Protein AF-A0A916GV58-F1 (afdb_monomer)

Solvent-accessible surface area (backbone atoms only — not comparable to full-atom values): 5593 Å² total; per-residue (Å²): 120,78,30,67,88,80,50,88,90,84,87,87,88,76,50,69,95,82,49,96,64,56,24,68,26,76,41,70,39,51,45,80,66,46,75,39,77,29,75,22,64,77,94,50,91,57,19,44,56,54,9,44,51,50,26,52,49,54,53,51,54,52,53,63,63,56,74,82,64,75,85,90,48,58,40,87,86,77,72,37,42,59,72,56,52,69,76,73,112

Nearest PDB structures (foldseek):
  8rdj-assembly1_H  TM=2.797E-01  e=9.148E+00  Sinapis alba

Foldseek 3Di:
DAQLPPDDDDDDDDCDDPDPDFLKDWDADRGVPDIDIFGFDPPDPPSNVVRNCVRVVLRVQLVVQPPPDDFPDQDPVVRHTPSVVSVVD

Mean predicted aligned error: 6.79 Å

pLDDT: mean 84.54, std 10.69, range [52.81, 96.75]

Radius of gyration: 15.98 Å; Cα contacts (8 Å, |Δi|>4): 107; chains: 1; bounding box: 39×21×47 Å

Secondary structure (DSSP, 8-state):
---TTT---------TTT-SS--EEEEEETTTTEEEEEE--TTSTTHHHHHHHHHHHHHHHHHHHGGG--TTPBPTTT-SBHHHHHH--

Sequence (89 aa):
MNLSGLLEIVRLTDVGLKRDHNEDAVAGDVDSGLLVLADGMGGYKAGEVASEIAVLTIVAEIKEGLVDFEQGQVDLITGMQRESQLIHH

Structure (mmCIF, N/CA/C/O backbone):
data_AF-A0A916GV58-F1
#
_entry.id   AF-A0A916GV58-F1
#
loop_
_atom_site.group_PDB
_atom_site.id
_atom_site.type_symbol
_atom_site.label_ato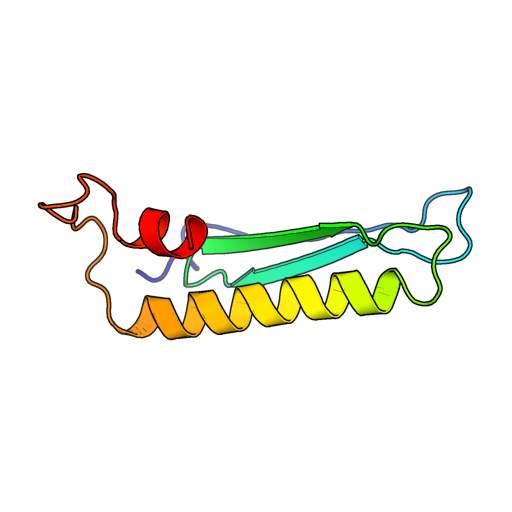m_id
_atom_site.label_alt_id
_atom_site.label_comp_id
_atom_site.label_asym_id
_atom_site.label_entity_id
_atom_site.label_seq_id
_atom_site.pdbx_PDB_ins_code
_atom_site.Cartn_x
_atom_site.Cartn_y
_atom_site.Cartn_z
_atom_site.occupancy
_atom_site.B_iso_or_equiv
_atom_site.auth_seq_id
_atom_site.auth_comp_id
_atom_site.auth_asym_id
_atom_site.auth_atom_id
_atom_site.pdbx_PDB_model_num
ATOM 1 N N . MET A 1 1 ? -14.979 -2.697 13.589 1.00 61.69 1 MET A N 1
ATOM 2 C CA . MET A 1 1 ? -16.144 -2.784 12.672 1.00 61.69 1 MET A CA 1
ATOM 3 C C . MET A 1 1 ? -15.776 -3.714 11.544 1.00 61.69 1 MET A C 1
ATOM 5 O O . MET A 1 1 ? -14.600 -3.801 11.244 1.00 61.69 1 MET A O 1
ATOM 9 N N . ASN A 1 2 ? -16.742 -4.433 10.976 1.00 68.56 2 ASN A N 1
ATOM 10 C CA . ASN A 1 2 ? -16.523 -5.203 9.760 1.00 68.56 2 ASN A CA 1
ATOM 11 C C . ASN A 1 2 ? -17.149 -4.416 8.601 1.00 68.56 2 ASN A C 1
ATOM 13 O O . ASN A 1 2 ? -18.368 -4.233 8.574 1.00 68.56 2 ASN A O 1
ATOM 17 N N . LEU A 1 3 ? -16.314 -3.909 7.695 1.00 79.44 3 LEU A N 1
ATOM 18 C CA . LEU A 1 3 ? -16.738 -3.105 6.546 1.00 79.44 3 LEU A CA 1
ATOM 19 C C . LEU A 1 3 ? -16.956 -3.934 5.266 1.00 79.44 3 LEU A C 1
ATOM 21 O O . LEU A 1 3 ? -17.309 -3.362 4.237 1.00 79.44 3 LEU A O 1
ATOM 25 N N . SER A 1 4 ? -16.844 -5.268 5.324 1.00 75.25 4 SER A N 1
ATOM 26 C CA . SER A 1 4 ? -16.907 -6.162 4.151 1.00 75.25 4 SER A CA 1
ATOM 27 C C . SER A 1 4 ? -18.217 -6.151 3.361 1.00 75.25 4 SER A C 1
ATOM 29 O O . SER A 1 4 ? -18.238 -6.583 2.213 1.00 75.25 4 SER A O 1
ATOM 31 N N . GLY A 1 5 ? -19.300 -5.625 3.938 1.00 80.12 5 GLY A N 1
ATOM 32 C CA . GLY A 1 5 ? -20.580 -5.419 3.249 1.00 80.12 5 GLY A CA 1
ATOM 33 C C . GLY A 1 5 ? -20.874 -3.969 2.852 1.00 80.12 5 GLY A C 1
ATOM 34 O O . GLY A 1 5 ? -21.930 -3.704 2.284 1.00 80.12 5 GLY A O 1
ATOM 35 N N . LEU A 1 6 ? -19.989 -3.028 3.189 1.00 87.25 6 LEU A N 1
ATOM 36 C CA . LEU A 1 6 ? -20.167 -1.589 2.955 1.00 87.25 6 LEU A CA 1
ATOM 37 C C . LEU A 1 6 ? -19.110 -1.013 2.009 1.00 87.25 6 LEU A C 1
ATOM 39 O O . LEU A 1 6 ? -19.383 -0.040 1.309 1.00 87.25 6 LEU A O 1
ATOM 43 N N . LEU A 1 7 ? -17.916 -1.604 2.000 1.00 87.69 7 LEU A N 1
ATOM 44 C CA . LEU A 1 7 ? -16.765 -1.175 1.219 1.00 87.69 7 LEU A CA 1
ATOM 45 C C . LEU A 1 7 ? -16.278 -2.326 0.344 1.00 87.69 7 LEU A C 1
ATOM 47 O O . LEU A 1 7 ? -15.980 -3.416 0.828 1.00 87.69 7 LEU A O 1
ATOM 51 N N . GLU A 1 8 ? -16.155 -2.049 -0.949 1.00 90.38 8 GLU A N 1
ATOM 52 C CA . GLU A 1 8 ? -15.462 -2.906 -1.902 1.00 90.38 8 GLU A CA 1
ATOM 53 C C . GLU A 1 8 ? -14.107 -2.269 -2.229 1.00 90.38 8 GLU A C 1
ATOM 55 O O . GLU A 1 8 ? -14.039 -1.100 -2.614 1.00 90.38 8 GLU A O 1
ATOM 60 N N . ILE A 1 9 ? -13.023 -3.031 -2.066 1.00 89.31 9 ILE A N 1
ATOM 61 C CA . ILE A 1 9 ? -11.668 -2.593 -2.412 1.00 89.31 9 ILE A CA 1
ATOM 62 C C . ILE A 1 9 ? -11.212 -3.346 -3.659 1.00 89.31 9 ILE A C 1
ATOM 64 O O . ILE A 1 9 ? -11.056 -4.567 -3.641 1.00 89.31 9 ILE A O 1
ATOM 68 N N . VAL A 1 10 ? -10.914 -2.598 -4.720 1.00 92.31 10 VAL A N 1
ATOM 69 C CA . VAL A 1 10 ? -10.338 -3.114 -5.968 1.00 92.31 10 VAL A CA 1
ATOM 70 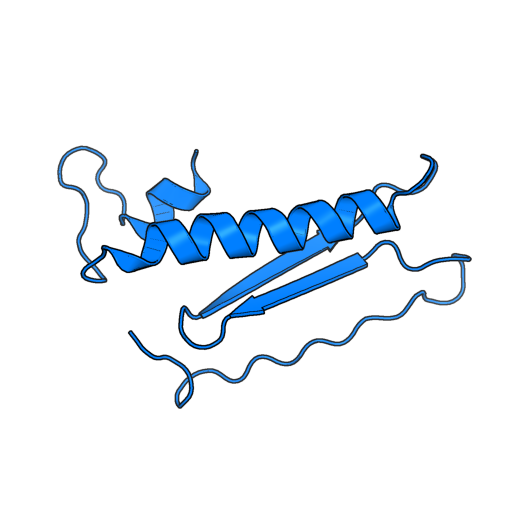C C . VAL A 1 10 ? -8.957 -2.497 -6.164 1.00 92.31 10 VAL A C 1
ATOM 72 O O . VAL A 1 10 ? -8.768 -1.302 -5.943 1.00 92.31 10 VAL A O 1
ATOM 75 N N . ARG A 1 11 ? -7.977 -3.310 -6.571 1.00 91.62 11 ARG A N 1
ATOM 76 C CA . ARG A 1 11 ? -6.593 -2.881 -6.815 1.00 91.62 11 ARG A CA 1
ATOM 77 C C . ARG A 1 11 ? -6.164 -3.295 -8.217 1.00 91.62 11 ARG A C 1
ATOM 79 O O . ARG A 1 11 ? -6.381 -4.437 -8.613 1.00 91.62 11 ARG A O 1
ATOM 86 N N . LEU A 1 12 ? -5.547 -2.368 -8.941 1.00 94.56 12 LEU A N 1
ATOM 87 C CA . LEU A 1 12 ? -4.966 -2.581 -10.262 1.00 94.56 12 LEU A CA 1
ATOM 88 C C . LEU A 1 12 ? -3.691 -1.743 -10.358 1.00 94.56 12 LEU A C 1
ATOM 90 O O . LEU A 1 12 ? -3.688 -0.592 -9.929 1.00 94.56 12 LEU A O 1
ATOM 94 N N . THR A 1 13 ? -2.629 -2.315 -10.916 1.00 94.69 13 THR A N 1
ATOM 95 C CA . THR A 1 13 ? -1.371 -1.609 -11.172 1.00 94.69 13 THR A CA 1
ATOM 96 C C . THR A 1 13 ? -0.775 -2.074 -12.498 1.00 94.69 13 THR A C 1
ATOM 98 O O . THR A 1 13 ? -1.063 -3.185 -12.949 1.00 94.69 13 THR A O 1
ATOM 101 N N . ASP A 1 14 ? 0.017 -1.215 -13.133 1.00 95.81 14 ASP A N 1
ATOM 102 C CA . ASP A 1 14 ? 0.640 -1.441 -14.436 1.00 95.81 14 ASP A CA 1
ATOM 103 C C . ASP A 1 14 ? 2.029 -0.792 -14.459 1.00 95.81 14 ASP A C 1
ATOM 105 O O . ASP A 1 14 ? 2.213 0.314 -13.956 1.00 95.81 14 ASP A O 1
ATOM 109 N N . VAL A 1 15 ? 3.009 -1.466 -15.065 1.00 94.94 15 VAL A N 1
ATOM 110 C CA . VAL A 1 15 ? 4.387 -0.954 -15.187 1.00 94.94 15 VAL A CA 1
ATOM 111 C C . VAL A 1 15 ? 4.484 0.285 -16.094 1.00 94.94 15 VAL A C 1
ATOM 113 O O . VAL A 1 15 ? 5.422 1.086 -16.009 1.00 94.94 15 VAL A O 1
ATOM 116 N N . GLY A 1 16 ? 3.504 0.472 -16.974 1.00 95.31 16 GLY A N 1
ATOM 117 C CA . GLY A 1 16 ? 3.503 1.483 -18.012 1.00 95.31 16 GLY A CA 1
ATOM 118 C C . GLY A 1 16 ? 4.446 1.139 -19.166 1.00 95.31 16 GLY A C 1
ATOM 119 O O . GLY A 1 16 ? 4.929 0.026 -19.331 1.00 95.31 16 GLY A O 1
ATOM 120 N N . LEU A 1 17 ? 4.719 2.133 -20.013 1.00 95.62 17 LEU A N 1
ATOM 121 C CA . LEU A 1 17 ? 5.443 1.927 -21.278 1.00 95.62 17 LEU A CA 1
ATOM 122 C C . LEU A 1 17 ? 6.948 2.232 -21.208 1.00 95.62 17 LEU A C 1
ATOM 124 O O . LEU A 1 17 ? 7.636 2.116 -22.219 1.00 95.62 17 LEU A O 1
ATOM 128 N N . LYS A 1 18 ? 7.445 2.730 -20.068 1.00 92.12 18 LYS A N 1
ATOM 129 C CA . LYS A 1 18 ? 8.797 3.317 -19.961 1.00 92.12 18 LYS A CA 1
ATOM 130 C C . LYS A 1 18 ? 9.719 2.634 -18.960 1.00 92.12 18 LYS A C 1
ATOM 132 O O . LYS A 1 18 ? 10.927 2.819 -19.071 1.00 92.12 18 LYS A O 1
ATOM 137 N N . ARG A 1 19 ? 9.170 1.949 -17.958 1.00 88.25 19 ARG A N 1
ATOM 138 C CA . ARG A 1 19 ? 9.951 1.277 -16.917 1.00 88.25 19 ARG A CA 1
ATOM 139 C C . ARG A 1 19 ? 10.066 -0.206 -17.244 1.00 88.25 19 ARG A C 1
ATOM 141 O O . ARG A 1 19 ? 9.167 -0.767 -17.859 1.00 88.25 19 ARG A O 1
ATOM 148 N N . ASP A 1 20 ? 11.160 -0.816 -16.803 1.00 87.88 20 ASP A N 1
ATOM 149 C CA . ASP A 1 20 ? 11.369 -2.260 -16.944 1.00 87.88 20 ASP A CA 1
ATOM 150 C C . ASP A 1 20 ? 10.616 -3.055 -15.865 1.00 87.88 20 ASP A C 1
ATOM 152 O O . ASP A 1 20 ? 10.234 -4.200 -16.091 1.00 87.88 20 ASP A O 1
ATOM 156 N N . HIS A 1 21 ? 10.403 -2.444 -14.696 1.00 89.38 21 HIS A N 1
ATOM 157 C CA . HIS A 1 21 ? 9.780 -3.061 -13.526 1.00 89.38 21 HIS A CA 1
ATOM 158 C C . HIS A 1 21 ? 8.775 -2.094 -12.903 1.00 89.38 21 HIS A C 1
ATOM 160 O O . HIS A 1 21 ? 8.939 -0.871 -12.991 1.00 89.38 21 HIS A O 1
ATOM 166 N N . ASN A 1 22 ? 7.725 -2.652 -12.303 1.00 92.69 22 ASN A N 1
ATOM 167 C CA . ASN A 1 22 ? 6.749 -1.885 -11.549 1.00 92.69 22 ASN A CA 1
ATOM 168 C C . ASN A 1 22 ? 7.222 -1.762 -10.101 1.00 92.69 22 ASN A C 1
ATOM 170 O O . ASN A 1 22 ? 7.418 -2.772 -9.433 1.00 92.69 22 ASN A O 1
ATOM 174 N N . GLU A 1 23 ? 7.409 -0.533 -9.635 1.00 95.06 23 GLU A N 1
ATOM 175 C CA . GLU A 1 23 ? 7.839 -0.248 -8.265 1.00 95.06 23 GLU A CA 1
ATOM 176 C C . GLU A 1 23 ? 6.655 0.160 -7.372 1.00 95.06 23 GLU A C 1
ATOM 178 O O . GLU A 1 23 ? 6.850 0.408 -6.184 1.00 95.06 23 GLU A O 1
ATOM 183 N N . ASP A 1 24 ? 5.428 0.162 -7.905 1.00 95.44 24 ASP A N 1
ATOM 184 C CA . ASP A 1 24 ? 4.203 0.382 -7.141 1.00 95.44 24 ASP A CA 1
ATOM 185 C C . ASP A 1 24 ? 3.750 -0.912 -6.453 1.00 95.44 24 ASP A C 1
ATOM 187 O O . ASP A 1 24 ? 3.616 -1.965 -7.082 1.00 95.44 24 ASP A O 1
ATOM 191 N N . ALA A 1 25 ? 3.402 -0.815 -5.173 1.00 96.38 25 ALA A N 1
ATOM 192 C CA . ALA A 1 25 ? 2.825 -1.907 -4.404 1.00 96.38 25 ALA A CA 1
ATOM 193 C C . ALA A 1 25 ? 1.565 -1.441 -3.660 1.00 96.38 25 ALA A C 1
ATOM 195 O O . ALA A 1 25 ? 1.514 -0.342 -3.105 1.00 96.38 25 ALA A O 1
ATOM 196 N N . VAL A 1 26 ? 0.518 -2.276 -3.659 1.00 96.75 26 VAL A N 1
ATOM 197 C CA . VAL A 1 26 ? -0.791 -1.941 -3.067 1.00 96.75 26 VAL A CA 1
ATOM 198 C C . VAL A 1 26 ? -1.280 -3.082 -2.187 1.00 96.75 26 VAL A C 1
ATOM 200 O O . VAL A 1 26 ? -1.421 -4.209 -2.660 1.00 96.75 26 VAL A O 1
ATOM 203 N N . ALA A 1 27 ? -1.626 -2.792 -0.936 1.00 94.38 27 ALA A N 1
ATOM 204 C CA . ALA A 1 27 ? -2.185 -3.739 0.029 1.00 94.38 27 ALA A CA 1
ATOM 205 C C . ALA A 1 27 ? -3.396 -3.139 0.746 1.00 94.38 27 ALA A C 1
ATOM 207 O O . ALA A 1 27 ? -3.561 -1.925 0.788 1.00 94.38 27 ALA A O 1
ATOM 208 N N . GLY A 1 28 ? -4.274 -3.977 1.286 1.00 89.31 28 GLY A N 1
ATOM 209 C CA . GLY A 1 28 ? -5.432 -3.494 2.027 1.00 89.31 28 GLY A CA 1
ATOM 210 C C . GLY A 1 28 ? -6.142 -4.601 2.786 1.00 89.31 28 GLY A C 1
ATOM 211 O O . GLY A 1 28 ? -5.945 -5.784 2.506 1.00 89.31 28 GLY A O 1
ATOM 212 N N . ASP A 1 29 ? -6.973 -4.189 3.732 1.00 88.38 29 ASP A N 1
ATOM 213 C CA . ASP A 1 29 ? -7.780 -5.040 4.594 1.00 88.38 29 ASP A CA 1
ATOM 214 C C . ASP A 1 29 ? -9.197 -4.459 4.640 1.00 88.38 29 ASP A C 1
ATOM 216 O O . ASP A 1 29 ? -9.446 -3.393 5.200 1.00 88.38 29 ASP A O 1
ATOM 220 N N . VAL A 1 30 ? -10.127 -5.150 3.980 1.00 87.62 30 VAL A N 1
ATOM 221 C CA . VAL A 1 30 ? -11.520 -4.701 3.852 1.00 87.62 30 VAL A CA 1
ATOM 222 C C . VAL A 1 30 ? -12.219 -4.645 5.206 1.00 87.62 30 VAL A C 1
ATOM 224 O O . VAL A 1 30 ? -13.047 -3.766 5.409 1.00 87.62 30 VAL A O 1
ATOM 227 N N . ASP A 1 31 ? -11.895 -5.550 6.132 1.00 84.38 31 ASP A N 1
ATOM 228 C CA . ASP A 1 31 ? -12.558 -5.606 7.433 1.00 84.38 31 ASP A CA 1
ATOM 229 C C . ASP A 1 31 ? -12.315 -4.319 8.228 1.00 84.38 31 ASP A C 1
ATOM 231 O O . ASP A 1 31 ? -13.274 -3.730 8.731 1.00 84.38 31 ASP A O 1
ATOM 235 N N . SER A 1 32 ? -11.065 -3.847 8.266 1.00 81.75 32 SER A N 1
ATOM 236 C CA . SER A 1 32 ? -10.679 -2.570 8.880 1.00 81.75 32 SER A CA 1
ATOM 237 C C . SER A 1 32 ? -10.914 -1.341 7.995 1.00 81.75 32 SER A C 1
ATOM 239 O O . SER A 1 32 ? -10.891 -0.221 8.502 1.00 81.75 32 SER A O 1
ATOM 241 N N . GLY A 1 33 ? -11.158 -1.519 6.693 1.00 85.94 33 GLY A N 1
ATOM 242 C CA . GLY A 1 33 ? -11.244 -0.418 5.729 1.00 85.94 33 GLY A CA 1
ATOM 243 C C . GLY A 1 33 ? -9.886 0.213 5.400 1.00 85.94 33 GLY A C 1
ATOM 244 O O . GLY A 1 33 ? -9.837 1.349 4.930 1.00 85.94 33 GLY A O 1
ATOM 245 N N . LEU A 1 34 ? -8.786 -0.503 5.652 1.00 88.38 34 LEU A N 1
ATOM 246 C CA . LEU A 1 34 ? -7.428 -0.036 5.397 1.00 88.38 34 LEU A CA 1
ATOM 247 C C . LEU A 1 34 ? -7.031 -0.264 3.933 1.00 88.38 34 LEU A C 1
ATOM 249 O O . LEU A 1 34 ? -7.171 -1.366 3.400 1.00 88.38 34 LEU A O 1
ATOM 253 N N . LEU A 1 35 ? -6.453 0.758 3.304 1.00 93.50 35 LEU A N 1
ATOM 254 C CA . LEU A 1 35 ? -5.812 0.668 1.995 1.00 93.50 35 LEU A CA 1
ATOM 255 C C . LEU A 1 35 ? -4.478 1.411 2.035 1.00 93.50 35 LEU A C 1
ATOM 257 O O . LEU A 1 35 ? -4.400 2.530 2.536 1.00 93.50 35 LEU A O 1
ATOM 261 N N . VAL A 1 36 ? -3.442 0.789 1.487 1.00 95.31 36 VAL A N 1
ATOM 262 C CA . VAL A 1 36 ? -2.076 1.305 1.486 1.00 95.31 36 VAL A CA 1
ATOM 263 C C . VAL A 1 36 ? -1.504 1.175 0.073 1.00 95.31 36 VAL A C 1
ATOM 265 O O . VAL A 1 36 ? -1.628 0.127 -0.564 1.00 95.31 36 VAL A O 1
ATOM 268 N N . LEU A 1 37 ? -0.887 2.253 -0.409 1.00 96.12 37 LEU A N 1
ATOM 269 C CA . LEU A 1 37 ? -0.175 2.350 -1.684 1.00 96.12 37 LEU A CA 1
ATOM 270 C C . LEU A 1 37 ? 1.236 2.870 -1.393 1.00 96.12 37 LEU A C 1
ATOM 272 O O . LEU A 1 37 ? 1.380 3.880 -0.703 1.00 96.12 37 LEU A O 1
ATOM 276 N N . ALA A 1 38 ? 2.250 2.202 -1.933 1.00 95.88 38 ALA A N 1
ATOM 277 C CA . ALA A 1 38 ? 3.644 2.620 -1.854 1.00 95.88 38 ALA A CA 1
ATOM 278 C C . ALA A 1 38 ? 4.268 2.650 -3.258 1.00 95.88 38 ALA A C 1
ATOM 280 O O . ALA A 1 38 ? 4.108 1.694 -4.010 1.00 95.88 38 ALA A O 1
ATOM 281 N N . ASP A 1 39 ? 4.983 3.730 -3.579 1.00 94.12 39 ASP A N 1
ATOM 282 C CA . ASP A 1 39 ? 5.777 3.906 -4.807 1.00 94.12 39 ASP A CA 1
ATOM 283 C C . ASP A 1 39 ? 7.262 3.783 -4.436 1.00 94.12 39 ASP A C 1
ATOM 285 O O . ASP A 1 39 ? 7.785 4.543 -3.609 1.00 94.12 39 ASP A O 1
ATOM 289 N N . GLY A 1 40 ? 7.926 2.766 -4.979 1.00 92.44 40 GLY A N 1
ATOM 290 C CA . GLY A 1 40 ? 9.349 2.537 -4.784 1.00 92.44 40 GLY A CA 1
ATOM 291 C C . GLY A 1 40 ? 10.178 3.548 -5.572 1.00 92.44 40 GLY A C 1
ATOM 292 O O . GLY A 1 40 ? 10.027 3.702 -6.778 1.00 92.44 40 GLY A O 1
ATOM 293 N N . MET A 1 41 ? 11.115 4.226 -4.906 1.00 84.50 41 MET A N 1
ATOM 294 C CA . MET A 1 41 ? 11.955 5.228 -5.569 1.00 84.50 41 MET A CA 1
ATOM 295 C C . MET A 1 41 ? 12.876 4.597 -6.629 1.00 84.50 41 MET A C 1
ATOM 297 O O . MET A 1 41 ? 13.920 4.025 -6.302 1.00 84.50 41 MET A O 1
ATOM 301 N N . GLY A 1 42 ? 12.523 4.774 -7.901 1.00 70.62 42 GLY A N 1
ATOM 302 C CA . GLY A 1 42 ? 13.327 4.313 -9.030 1.00 70.62 42 GLY A CA 1
ATOM 303 C C . GLY A 1 42 ? 14.732 4.914 -9.096 1.00 70.62 42 GLY A C 1
ATOM 304 O O . GLY A 1 42 ? 14.994 6.040 -8.671 1.00 70.62 42 GLY A O 1
ATOM 305 N N . GLY A 1 43 ? 15.667 4.143 -9.654 1.00 67.38 43 GLY A N 1
ATOM 306 C CA . GLY A 1 43 ? 17.085 4.515 -9.761 1.00 67.38 43 GLY A CA 1
ATOM 307 C C . GLY A 1 43 ? 17.961 4.027 -8.601 1.00 67.38 43 GLY A C 1
ATOM 308 O O . GLY A 1 43 ? 19.187 4.048 -8.720 1.00 67.38 43 GLY A O 1
ATOM 309 N N . TYR A 1 44 ? 17.359 3.510 -7.528 1.00 64.25 44 TYR A N 1
ATOM 310 C CA . TYR A 1 44 ? 18.037 2.696 -6.519 1.00 64.25 44 TYR A CA 1
ATOM 311 C C . TYR A 1 44 ? 17.786 1.209 -6.792 1.00 64.25 44 TYR A C 1
ATOM 313 O O . TYR A 1 44 ? 16.797 0.831 -7.415 1.00 64.25 44 TYR A O 1
ATOM 321 N N . LYS A 1 45 ? 18.700 0.331 -6.361 1.00 70.81 45 LYS A N 1
ATOM 322 C CA . LYS A 1 45 ? 18.455 -1.114 -6.466 1.00 70.81 45 LYS A CA 1
ATOM 323 C C . LYS A 1 45 ? 17.265 -1.477 -5.571 1.00 70.81 45 LYS A C 1
ATOM 325 O O . LYS A 1 45 ? 17.285 -1.120 -4.397 1.00 70.81 45 LYS A O 1
ATOM 330 N N . ALA A 1 46 ? 16.325 -2.246 -6.121 1.00 84.44 46 ALA A N 1
ATOM 331 C CA . ALA A 1 46 ? 15.219 -2.882 -5.404 1.00 84.44 46 ALA A CA 1
ATOM 332 C C . ALA A 1 46 ? 14.101 -1.939 -4.898 1.00 84.44 46 ALA A C 1
ATOM 334 O O . ALA A 1 46 ? 13.582 -2.147 -3.802 1.00 84.44 46 ALA A O 1
ATOM 335 N N . GLY A 1 47 ? 13.696 -0.940 -5.697 1.00 88.94 47 GLY A N 1
ATOM 336 C CA . GLY A 1 47 ? 12.519 -0.109 -5.400 1.00 88.94 47 GLY A CA 1
ATOM 337 C C . GLY A 1 47 ? 11.235 -0.930 -5.229 1.00 88.94 47 GLY A C 1
ATOM 338 O O . GLY A 1 47 ? 10.494 -0.690 -4.282 1.00 88.94 47 GLY A O 1
ATOM 339 N N . GLU A 1 48 ? 11.052 -1.972 -6.049 1.00 91.50 48 GLU A N 1
ATOM 340 C CA . GLU A 1 48 ? 9.953 -2.950 -5.929 1.00 91.50 48 GLU A CA 1
ATOM 341 C C . GLU A 1 48 ? 9.926 -3.660 -4.562 1.00 91.50 48 GLU A C 1
ATOM 343 O O . GLU A 1 48 ? 8.873 -3.835 -3.958 1.00 91.50 48 GLU A O 1
ATOM 348 N N . VAL A 1 49 ? 11.098 -4.015 -4.023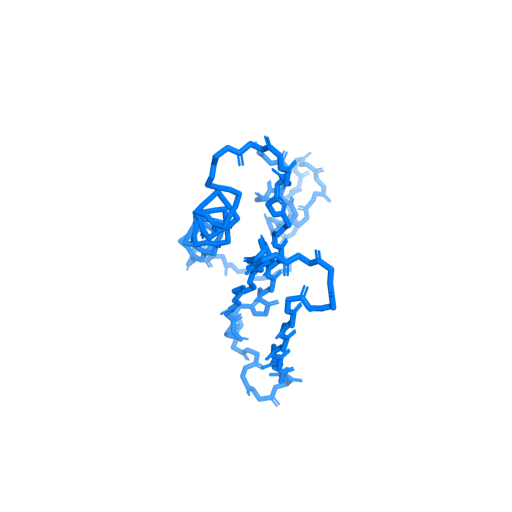 1.00 92.94 49 VAL A N 1
ATOM 349 C CA . VAL A 1 49 ? 11.205 -4.696 -2.725 1.00 92.94 49 VAL A CA 1
ATOM 350 C C . VAL A 1 49 ? 10.920 -3.713 -1.595 1.00 92.94 49 VAL A C 1
ATOM 352 O O . VAL A 1 49 ? 10.272 -4.058 -0.611 1.00 92.94 49 VAL A O 1
ATOM 355 N N . ALA A 1 50 ? 11.402 -2.475 -1.722 1.00 93.69 50 ALA A N 1
ATOM 356 C CA . ALA A 1 50 ? 11.169 -1.440 -0.725 1.00 93.69 50 ALA A CA 1
ATOM 357 C C . ALA A 1 50 ? 9.680 -1.083 -0.614 1.00 93.69 50 ALA A C 1
ATOM 359 O O . ALA A 1 50 ? 9.166 -0.983 0.503 1.00 93.69 50 ALA A O 1
ATOM 360 N N . SER A 1 51 ? 8.984 -0.921 -1.744 1.00 95.56 51 SER A N 1
ATOM 361 C CA . SER A 1 51 ? 7.548 -0.648 -1.739 1.00 95.56 51 SER A CA 1
ATOM 362 C C . SER A 1 51 ? 6.760 -1.837 -1.198 1.00 95.56 51 SER A C 1
ATOM 364 O O . SER A 1 51 ? 5.911 -1.627 -0.336 1.00 95.56 51 SER A O 1
ATOM 366 N N . GLU A 1 52 ? 7.090 -3.074 -1.584 1.00 95.19 52 GLU A N 1
ATOM 367 C CA . GLU A 1 52 ? 6.446 -4.283 -1.053 1.00 95.19 52 GLU A CA 1
ATOM 368 C C . GLU A 1 52 ? 6.600 -4.413 0.473 1.00 95.19 52 GLU A C 1
ATOM 370 O O . GLU A 1 52 ? 5.620 -4.647 1.187 1.00 95.19 52 GLU A O 1
ATOM 375 N N . ILE A 1 53 ? 7.807 -4.188 1.002 1.00 95.88 53 ILE A N 1
ATOM 376 C CA . ILE A 1 53 ? 8.047 -4.181 2.451 1.00 95.88 53 ILE A CA 1
ATOM 377 C C . ILE A 1 53 ? 7.201 -3.100 3.130 1.00 95.88 53 ILE A C 1
ATOM 379 O O . ILE A 1 53 ? 6.605 -3.366 4.175 1.00 95.88 53 ILE A O 1
ATOM 383 N N . ALA A 1 54 ? 7.118 -1.900 2.550 1.00 95.81 54 ALA A N 1
ATOM 384 C CA . ALA A 1 54 ? 6.359 -0.796 3.128 1.00 95.81 54 ALA A CA 1
ATOM 385 C C . ALA A 1 54 ? 4.867 -1.131 3.268 1.00 95.81 54 ALA A C 1
ATOM 387 O O . ALA A 1 54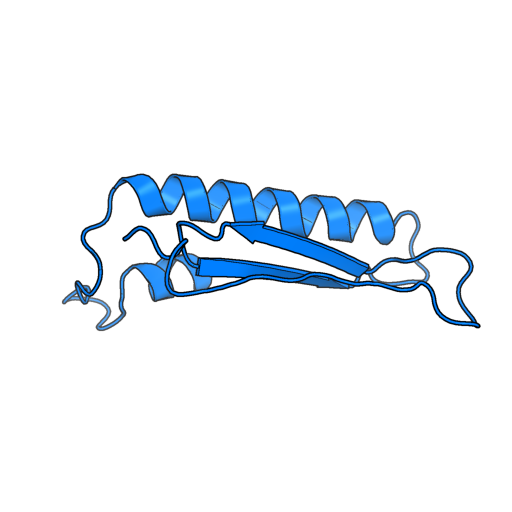 ? 4.324 -1.030 4.369 1.00 95.81 54 ALA A O 1
ATOM 388 N N . VAL A 1 55 ? 4.206 -1.583 2.193 1.00 96.62 55 VAL A N 1
ATOM 389 C CA . VAL A 1 55 ? 2.777 -1.941 2.258 1.00 96.62 55 VAL A CA 1
ATOM 390 C C . VAL A 1 55 ? 2.516 -3.087 3.232 1.00 96.62 55 VAL A C 1
ATOM 392 O O . VAL A 1 55 ? 1.566 -3.006 4.009 1.00 96.62 55 VAL A O 1
ATOM 395 N N . LEU A 1 56 ? 3.342 -4.139 3.226 1.00 95.31 56 LEU A N 1
ATOM 396 C CA . LEU A 1 56 ? 3.152 -5.283 4.124 1.00 95.31 56 LEU A CA 1
ATOM 397 C C . LEU A 1 56 ? 3.328 -4.898 5.595 1.00 95.31 56 LEU A C 1
ATOM 399 O O . LEU A 1 56 ? 2.522 -5.304 6.430 1.00 95.31 56 LEU A O 1
ATOM 403 N N . THR A 1 57 ? 4.345 -4.089 5.898 1.00 95.44 57 THR A N 1
ATOM 404 C CA . THR A 1 57 ? 4.641 -3.651 7.268 1.00 95.44 57 THR A CA 1
ATOM 405 C C . THR A 1 57 ? 3.519 -2.769 7.802 1.00 95.44 57 THR A C 1
ATOM 407 O O . THR A 1 57 ? 2.986 -3.041 8.870 1.00 95.44 57 THR A O 1
ATOM 410 N N . ILE A 1 58 ? 3.087 -1.764 7.032 1.00 93.75 58 ILE A N 1
ATOM 411 C CA . ILE A 1 58 ? 2.015 -0.850 7.451 1.00 93.75 58 ILE A CA 1
ATOM 412 C C . ILE A 1 58 ? 0.708 -1.614 7.689 1.00 93.75 58 ILE A C 1
ATOM 414 O O . ILE A 1 58 ? 0.026 -1.373 8.683 1.00 93.75 58 ILE A O 1
ATOM 418 N N . VAL A 1 59 ? 0.352 -2.550 6.802 1.00 93.38 59 VAL A N 1
ATOM 419 C CA . VAL A 1 59 ? -0.868 -3.349 6.976 1.00 93.38 59 VAL A CA 1
ATOM 420 C C . VAL A 1 59 ? -0.787 -4.223 8.223 1.00 93.38 59 VAL A C 1
ATOM 422 O O . VAL A 1 59 ? -1.774 -4.301 8.948 1.00 93.38 59 VAL A O 1
ATOM 425 N N . ALA A 1 60 ? 0.356 -4.859 8.491 1.00 91.62 60 ALA A N 1
ATOM 426 C CA . ALA A 1 60 ? 0.535 -5.682 9.684 1.00 91.62 60 ALA A CA 1
ATOM 427 C C . ALA A 1 60 ? 0.428 -4.851 10.974 1.00 91.62 60 ALA A C 1
ATOM 429 O O . ALA A 1 60 ? -0.415 -5.153 11.815 1.00 91.62 60 ALA A O 1
ATOM 430 N N . GLU A 1 61 ? 1.199 -3.767 11.083 1.00 90.62 61 GLU A N 1
ATOM 431 C CA . GLU A 1 61 ? 1.253 -2.905 12.274 1.00 90.62 61 GLU A CA 1
ATOM 432 C C . GLU A 1 61 ? -0.105 -2.258 12.577 1.00 90.62 61 GLU A C 1
ATOM 434 O O . GLU A 1 61 ? -0.585 -2.290 13.710 1.00 90.62 61 GLU A O 1
ATOM 439 N N . ILE A 1 62 ? -0.782 -1.718 11.555 1.00 87.94 62 ILE A N 1
ATOM 440 C CA . ILE A 1 62 ? -2.111 -1.128 11.746 1.00 87.94 62 ILE A CA 1
ATOM 441 C C . ILE A 1 62 ? -3.119 -2.214 12.119 1.00 87.94 62 ILE A C 1
ATOM 44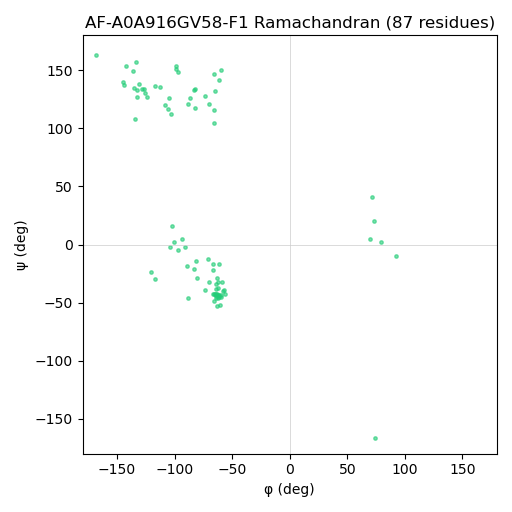3 O O . ILE A 1 62 ? -3.931 -2.000 13.016 1.00 87.94 62 ILE A O 1
ATOM 447 N N . LYS A 1 63 ? -3.085 -3.386 11.475 1.00 85.25 63 LYS A N 1
ATOM 448 C CA . LYS A 1 63 ? -4.029 -4.466 11.783 1.00 85.25 63 LYS A CA 1
ATOM 449 C C . LYS A 1 63 ? -3.868 -4.971 13.211 1.00 85.25 63 LYS A C 1
ATOM 451 O O . LYS A 1 63 ? -4.882 -5.172 13.868 1.00 85.25 63 LYS A O 1
ATOM 456 N N . GLU A 1 64 ? -2.635 -5.148 13.680 1.00 85.56 64 GLU A N 1
ATOM 457 C CA . GLU A 1 64 ? -2.341 -5.522 15.065 1.00 85.56 64 GLU A CA 1
ATOM 458 C C . GLU A 1 64 ? -2.779 -4.434 16.043 1.00 85.56 64 GLU A C 1
ATOM 460 O O . GLU A 1 64 ? -3.485 -4.733 17.006 1.00 85.56 64 GLU A O 1
ATOM 465 N N . GLY A 1 65 ? -2.457 -3.169 15.755 1.00 82.38 65 GLY A N 1
ATOM 466 C CA . GLY A 1 65 ? -2.913 -2.038 16.556 1.00 82.38 65 GLY A CA 1
ATOM 467 C C . GLY A 1 65 ? -4.436 -2.009 16.677 1.00 82.38 65 GLY A C 1
ATOM 468 O O . GLY A 1 65 ? -4.958 -1.814 17.767 1.00 82.38 65 GLY A O 1
ATOM 469 N N . LEU A 1 66 ? -5.158 -2.266 15.582 1.00 76.56 66 LEU A N 1
ATOM 470 C CA . LEU A 1 66 ? -6.617 -2.171 15.524 1.00 76.56 66 LEU A CA 1
ATOM 471 C C . LEU A 1 66 ? -7.392 -3.260 16.291 1.00 76.56 66 LEU A C 1
ATOM 473 O O . LEU A 1 66 ? -8.602 -3.097 16.473 1.00 76.56 66 LEU A O 1
ATOM 477 N N . VAL A 1 67 ? -6.749 -4.344 16.746 1.00 73.75 67 VAL A N 1
ATOM 478 C CA . VAL A 1 67 ? -7.428 -5.465 17.433 1.00 73.75 67 VAL A CA 1
ATOM 479 C C . VAL A 1 67 ? -8.080 -5.036 18.757 1.00 73.75 67 VAL A C 1
ATOM 481 O O . VAL A 1 67 ? -9.119 -5.585 19.124 1.00 73.75 67 VAL A O 1
ATOM 484 N N . ASP A 1 68 ? -7.539 -4.018 19.429 1.00 65.44 68 ASP A N 1
ATOM 485 C CA . ASP A 1 68 ? -7.927 -3.635 20.794 1.00 65.44 68 ASP A CA 1
ATOM 486 C C . ASP A 1 68 ? -8.849 -2.397 20.887 1.00 65.44 68 ASP A C 1
ATOM 488 O O . ASP A 1 68 ? -8.998 -1.821 21.969 1.00 65.44 68 ASP A O 1
ATOM 492 N N . PHE A 1 69 ? -9.489 -1.950 19.793 1.00 63.47 69 PHE A N 1
ATOM 493 C CA . PHE A 1 69 ? -10.223 -0.670 19.800 1.00 63.47 69 PHE A CA 1
ATOM 494 C C . PHE A 1 69 ? -11.747 -0.746 19.672 1.00 63.47 69 PHE A C 1
ATOM 496 O O . PHE A 1 69 ? -12.313 -1.368 18.770 1.00 63.47 69 PHE A O 1
ATOM 503 N N . GLU A 1 70 ? -12.413 0.046 20.520 1.00 61.34 70 GLU A N 1
ATOM 504 C CA . GLU A 1 70 ? -13.765 0.540 20.269 1.00 61.34 70 GLU A CA 1
ATOM 505 C C . GLU A 1 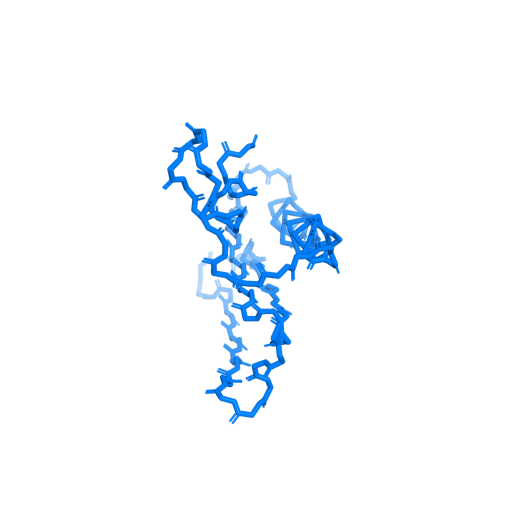70 ? -13.706 1.769 19.352 1.00 61.34 70 GLU A C 1
ATOM 507 O O . GLU A 1 70 ? -13.134 2.805 19.693 1.00 61.34 70 GLU A O 1
ATOM 512 N N . GLN A 1 71 ? -14.304 1.648 18.169 1.00 62.34 71 GLN A N 1
ATOM 513 C CA . GLN A 1 71 ? -14.257 2.687 17.141 1.00 62.34 71 GLN A CA 1
ATOM 514 C C . GLN A 1 71 ? -14.972 3.977 17.541 1.00 62.34 71 GLN A C 1
ATOM 516 O O . GLN A 1 71 ? -16.010 3.960 18.204 1.00 62.34 71 GLN A O 1
ATOM 521 N N . GLY A 1 72 ? -14.441 5.104 17.057 1.00 64.88 72 GLY A N 1
ATOM 522 C CA . GLY A 1 72 ? -15.022 6.431 17.272 1.00 64.88 72 GLY A CA 1
ATOM 523 C C . GLY A 1 72 ? -14.730 7.034 18.648 1.00 64.88 72 GLY A C 1
ATOM 524 O O . GLY A 1 72 ? -15.179 8.149 18.927 1.00 64.88 7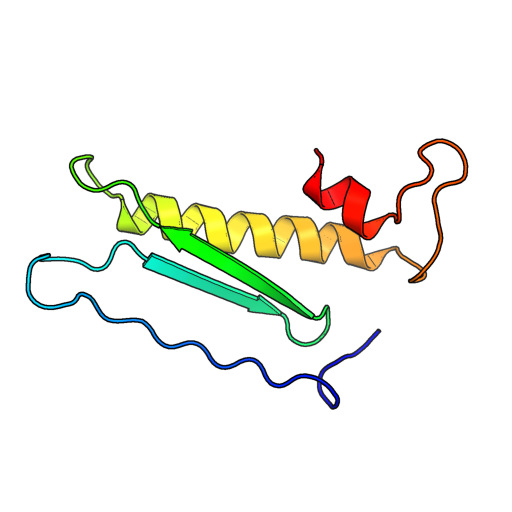2 GLY A O 1
ATOM 525 N N . GLN A 1 73 ? -13.960 6.346 19.495 1.00 71.69 73 GLN A N 1
ATOM 526 C CA . GLN A 1 73 ? -13.430 6.948 20.710 1.00 71.69 73 GLN A CA 1
ATOM 527 C C . GLN A 1 73 ? -12.361 7.986 20.362 1.00 71.69 73 GLN A C 1
ATOM 529 O O . GLN A 1 73 ? -11.337 7.701 19.739 1.00 71.69 73 GLN A O 1
ATOM 534 N N . VAL A 1 74 ? -12.616 9.214 20.800 1.00 77.19 74 VAL A N 1
ATOM 535 C CA . VAL A 1 74 ? -11.636 10.295 20.774 1.00 77.19 74 VAL A CA 1
ATOM 536 C C . VAL A 1 74 ? -10.819 10.204 22.050 1.00 77.19 74 VAL A C 1
ATOM 538 O O . VAL A 1 74 ? -11.366 10.207 23.155 1.00 77.19 74 VAL A O 1
ATOM 541 N N . ASP A 1 75 ? -9.504 10.141 21.901 1.00 76.25 75 ASP A N 1
ATOM 542 C CA . ASP A 1 75 ? -8.598 10.259 23.028 1.00 76.25 75 ASP A CA 1
ATOM 543 C C . ASP A 1 75 ? -8.720 11.676 23.606 1.00 76.25 75 ASP A C 1
ATOM 545 O O . ASP A 1 75 ? -8.425 12.672 22.944 1.00 76.25 75 ASP A O 1
ATOM 549 N N . LEU A 1 76 ? -9.183 11.771 24.853 1.00 78.69 76 LEU A N 1
ATOM 550 C CA . LEU A 1 76 ? -9.499 13.047 25.500 1.00 78.69 76 LEU A CA 1
ATOM 551 C C . LEU A 1 76 ? -8.267 13.929 25.760 1.00 78.69 76 LEU A C 1
ATOM 553 O O . LEU A 1 76 ? -8.427 15.118 26.023 1.00 78.69 76 LEU A O 1
ATOM 557 N N . ILE A 1 77 ? -7.055 13.368 25.710 1.00 81.81 77 ILE A N 1
ATOM 558 C CA . ILE A 1 77 ? -5.805 14.097 25.946 1.00 81.81 77 ILE A CA 1
ATOM 559 C C . ILE A 1 77 ? -5.294 14.688 24.634 1.00 81.81 77 ILE A C 1
ATOM 561 O O . ILE A 1 77 ? -4.912 15.855 24.584 1.00 81.81 77 ILE A O 1
ATOM 565 N N . THR A 1 78 ? -5.289 13.892 23.567 1.00 82.12 78 THR A N 1
ATOM 566 C CA . THR A 1 78 ? -4.765 14.327 22.261 1.00 82.12 78 THR A CA 1
ATOM 567 C C . THR A 1 78 ? -5.816 14.988 21.369 1.00 82.12 78 THR A C 1
ATOM 569 O O . THR A 1 78 ? -5.461 15.672 20.413 1.00 82.12 78 THR A O 1
ATOM 572 N N . GLY A 1 79 ? -7.106 14.778 21.650 1.00 83.62 79 GLY A N 1
ATOM 573 C CA . GLY A 1 79 ? -8.220 15.222 20.808 1.00 83.62 79 GLY A CA 1
ATOM 574 C C . GLY A 1 79 ? -8.336 14.468 19.480 1.00 83.62 79 GLY A C 1
ATOM 575 O O . GLY A 1 79 ? -9.177 14.817 18.653 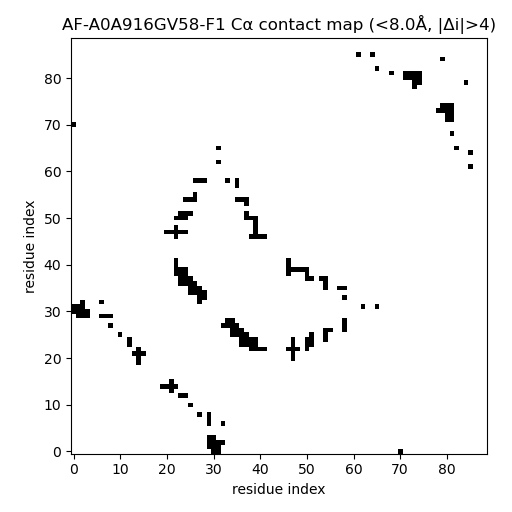1.00 83.62 79 GLY A O 1
ATOM 576 N N . MET A 1 80 ? -7.505 13.448 19.262 1.00 81.31 80 MET A N 1
ATOM 577 C CA . MET A 1 80 ? -7.488 12.650 18.044 1.00 81.31 80 MET A CA 1
ATOM 578 C C . MET A 1 80 ? -8.299 11.371 18.225 1.00 81.31 80 MET A C 1
ATOM 580 O O . MET A 1 80 ? -8.354 10.791 19.311 1.00 81.31 80 MET A O 1
ATOM 584 N N . GLN A 1 81 ? -8.905 10.911 17.134 1.00 79.00 81 GLN A N 1
ATOM 585 C CA . GLN A 1 81 ? -9.363 9.529 17.056 1.00 79.00 81 GLN A CA 1
ATOM 586 C C . GLN A 1 81 ? -8.147 8.604 17.185 1.00 79.00 81 GLN A C 1
ATOM 588 O O . GLN A 1 81 ? -7.066 8.920 16.678 1.00 79.00 81 GLN A O 1
ATOM 593 N N . ARG A 1 82 ? -8.298 7.480 17.887 1.00 71.62 82 ARG A N 1
ATOM 594 C CA . ARG A 1 82 ? -7.203 6.517 18.112 1.00 71.62 82 ARG A CA 1
ATOM 595 C C . ARG A 1 82 ? -6.629 5.978 16.798 1.00 71.62 82 ARG A C 1
ATOM 597 O O . ARG A 1 82 ? -5.422 5.795 16.687 1.00 71.62 82 ARG A O 1
ATOM 604 N N . GLU A 1 83 ? -7.459 5.847 15.770 1.00 76.44 83 GLU A N 1
ATOM 605 C CA . GLU A 1 83 ? -7.057 5.503 14.405 1.00 76.44 83 GLU A CA 1
ATOM 606 C C . GLU A 1 83 ? -6.123 6.565 13.798 1.00 76.44 83 GLU A C 1
ATOM 608 O O . GLU A 1 83 ? -5.154 6.233 13.122 1.00 76.44 83 GLU A O 1
ATOM 613 N N . SER A 1 84 ? -6.364 7.851 14.082 1.00 78.25 84 SER A N 1
ATOM 614 C CA . SER A 1 84 ? -5.476 8.938 13.651 1.00 78.25 84 SER A CA 1
ATOM 615 C C . SER A 1 84 ? -4.144 8.928 14.401 1.00 78.25 84 SER A C 1
ATOM 617 O O . SER A 1 84 ? -3.125 9.282 13.816 1.00 78.25 84 SER A O 1
ATOM 619 N N . GLN A 1 85 ? -4.119 8.501 15.668 1.00 77.25 85 GLN A N 1
ATOM 620 C CA . GLN A 1 85 ? -2.871 8.392 16.433 1.00 77.25 85 GLN A CA 1
ATOM 621 C C . GLN A 1 85 ? -1.919 7.350 15.831 1.00 77.25 85 GLN A C 1
ATOM 623 O O . GLN A 1 85 ? -0.720 7.604 15.777 1.00 77.25 85 GLN A O 1
ATOM 628 N N . LEU A 1 86 ? -2.446 6.221 15.341 1.00 76.44 86 LEU A N 1
ATOM 629 C CA . LEU A 1 86 ? -1.643 5.163 14.713 1.00 76.44 86 LEU A CA 1
ATOM 630 C C . LEU A 1 86 ? -0.914 5.628 13.446 1.00 76.44 86 LEU A C 1
ATOM 632 O O . LEU A 1 86 ? 0.174 5.149 13.159 1.00 76.44 86 LEU A O 1
ATOM 636 N N . ILE A 1 87 ? -1.501 6.561 12.694 1.00 76.56 87 ILE A N 1
ATOM 637 C CA . ILE A 1 87 ? -0.910 7.094 11.454 1.00 76.56 87 ILE A CA 1
ATOM 638 C C . ILE A 1 87 ? 0.109 8.209 11.758 1.00 76.56 87 ILE A C 1
ATOM 640 O O . ILE A 1 87 ? 0.958 8.524 10.928 1.00 76.56 87 ILE A O 1
ATOM 644 N N . HIS A 1 88 ? 0.023 8.826 12.938 1.00 69.50 88 HIS A N 1
ATOM 645 C CA . HIS A 1 88 ? 0.856 9.964 13.333 1.00 69.50 88 HIS A CA 1
ATOM 646 C C . HIS A 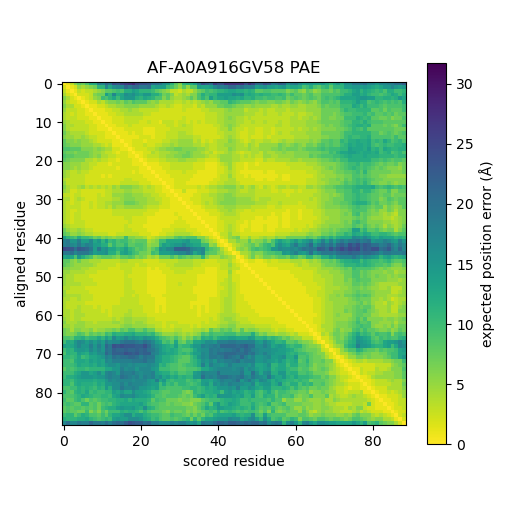1 88 ? 2.165 9.591 14.049 1.00 69.50 88 HIS A C 1
ATOM 648 O O . HIS A 1 88 ? 2.922 10.504 14.392 1.00 69.50 88 HIS A O 1
ATOM 654 N N . HIS A 1 89 ? 2.424 8.304 14.286 1.00 52.81 89 HIS A N 1
ATOM 655 C CA . HIS A 1 89 ? 3.620 7.812 14.974 1.00 52.81 89 HIS A CA 1
ATOM 656 C C . HIS A 1 89 ? 4.698 7.324 13.993 1.00 52.81 89 HIS A C 1
ATOM 658 O O . HIS A 1 89 ? 5.894 7.415 14.365 1.00 52.81 89 HIS A O 1
#